Protein AF-A0A094IVS8-F1 (afdb_monomer_lite)

Foldseek 3Di:
DDDDPDPPPPPPPPDPDDDPDDDQPQKDWDWDADPVPRDIDIDIDHDDPCPVVCVPDDDDDDDDDPCVPVVVVVSVLVVVVVVCVVPVPPVDDDDDDDDPPDDPVRVVVVCVVVVCCVVPVDDD

Secondary structure (DSSP, 8-state):
-----------------PPPP-PPTTEEEEEEE-TTT--EEEEEEE--TTTTT-TT--------S-TTTHHHHHHHHHHHHHHHHHHSGGG--------TT--HHHHHHHHHHHHHHHHH----

pLDDT: mean 86.1, std 14.26, range [39.12, 97.81]

Radius of gyration: 24.64 Å; chains: 1; bounding box: 49×70×61 Å

Organism: NCBI:txid1517416

Sequence (124 aa):
MTRFVLLTLCCFLGSAVAEEPVEIPRSTQVELTDPATKRVYPIYIKVPRSFASNPDKAYPVIYLTDGLYSFQIASGATQLYDKLMSEGGDNLTVKFMIIDEAKHATAFPTTLIQGLDWLYGLPR

Structure (mmCIF, N/CA/C/O backbone):
data_AF-A0A094IVS8-F1
#
_entry.id   AF-A0A094IVS8-F1
#
loop_
_atom_site.group_PDB
_atom_site.id
_atom_site.type_symbol
_atom_site.label_atom_id
_atom_site.label_alt_id
_atom_site.label_comp_id
_atom_site.label_asym_id
_atom_site.label_entity_id
_atom_site.label_seq_id
_atom_site.pdbx_PDB_ins_code
_atom_site.Cartn_x
_atom_site.Cartn_y
_atom_site.Cartn_z
_atom_site.occupancy
_atom_site.B_iso_or_equiv
_atom_site.auth_seq_id
_atom_site.auth_comp_id
_atom_site.auth_asym_id
_atom_site.auth_atom_id
_atom_site.pdbx_PDB_model_num
ATOM 1 N N . MET A 1 1 ? 31.784 57.852 39.036 1.00 44.03 1 MET A N 1
ATOM 2 C CA . MET A 1 1 ? 31.685 57.336 37.652 1.00 44.03 1 MET A CA 1
ATOM 3 C C . MET A 1 1 ? 31.609 55.818 37.717 1.00 44.03 1 MET A C 1
ATOM 5 O O . MET A 1 1 ? 32.637 55.163 37.733 1.00 44.03 1 MET A O 1
ATOM 9 N N . THR A 1 2 ? 30.410 55.256 37.812 1.00 39.12 2 THR A N 1
ATOM 10 C CA . THR A 1 2 ? 30.189 53.802 37.833 1.00 39.12 2 THR A CA 1
ATOM 11 C C . THR A 1 2 ? 29.027 53.528 36.889 1.00 39.12 2 THR A C 1
ATOM 13 O O . THR A 1 2 ? 27.876 53.827 37.191 1.00 39.12 2 THR A O 1
ATOM 16 N N . ARG A 1 3 ? 29.353 53.086 35.670 1.00 44.59 3 ARG A N 1
ATOM 17 C CA . ARG A 1 3 ? 28.379 52.752 34.627 1.00 44.59 3 ARG A CA 1
ATOM 18 C C . ARG A 1 3 ? 27.803 51.367 34.925 1.00 44.59 3 ARG A C 1
ATOM 20 O O . ARG A 1 3 ? 28.517 50.378 34.816 1.00 44.59 3 ARG A O 1
ATOM 27 N N . PHE A 1 4 ? 26.523 51.309 35.279 1.00 46.94 4 PHE A N 1
ATOM 28 C CA . PHE A 1 4 ? 25.734 50.079 35.256 1.00 46.94 4 PHE A CA 1
ATOM 29 C C . PHE A 1 4 ? 25.421 49.756 33.788 1.00 46.94 4 PHE A C 1
ATOM 31 O O . PHE A 1 4 ? 24.662 50.474 33.140 1.00 46.94 4 PHE A O 1
ATOM 38 N N . VAL A 1 5 ? 26.052 48.720 33.236 1.00 53.22 5 VAL A N 1
ATOM 39 C CA . VAL A 1 5 ? 25.680 48.171 31.927 1.00 53.22 5 VAL A CA 1
ATOM 40 C C . VAL A 1 5 ? 24.500 47.235 32.168 1.00 53.22 5 VAL A C 1
ATOM 42 O O . VAL A 1 5 ? 24.668 46.123 32.661 1.00 53.22 5 VAL A O 1
ATOM 45 N N . LEU A 1 6 ? 23.293 47.723 31.887 1.00 49.62 6 LEU A N 1
ATOM 46 C CA . LEU A 1 6 ? 22.077 46.918 31.882 1.00 49.62 6 LEU A CA 1
ATOM 47 C C . LEU A 1 6 ? 22.137 45.999 30.654 1.00 49.62 6 LEU A C 1
ATOM 49 O O . LEU A 1 6 ? 22.010 46.451 29.518 1.00 49.62 6 LEU A O 1
ATOM 53 N N . LEU A 1 7 ? 22.407 44.716 30.888 1.00 51.84 7 LEU A N 1
ATOM 54 C CA . LEU A 1 7 ? 22.406 43.672 29.871 1.00 51.84 7 LEU A CA 1
ATOM 55 C C . LEU A 1 7 ? 20.950 43.401 29.455 1.00 51.84 7 LEU A C 1
ATOM 57 O O . LEU A 1 7 ? 20.252 42.608 30.084 1.00 51.84 7 LEU A O 1
ATOM 61 N N . THR A 1 8 ? 20.467 44.091 28.422 1.00 61.94 8 THR A N 1
ATOM 62 C CA . THR A 1 8 ? 19.156 43.824 27.817 1.00 61.94 8 THR A CA 1
ATOM 63 C C . THR A 1 8 ? 19.216 42.483 27.084 1.00 61.94 8 THR A C 1
ATOM 65 O O . THR A 1 8 ? 19.616 42.410 25.923 1.00 61.94 8 THR A O 1
ATOM 68 N N . LEU A 1 9 ? 18.851 41.403 27.778 1.00 57.72 9 LEU A N 1
ATOM 69 C CA . LEU A 1 9 ? 18.604 40.092 27.183 1.00 57.72 9 LEU A CA 1
ATOM 70 C C . LEU A 1 9 ? 17.354 40.204 26.301 1.00 57.72 9 LEU A C 1
ATOM 72 O O . LEU A 1 9 ? 16.223 40.080 26.767 1.00 57.72 9 LEU A O 1
ATOM 76 N N . CYS A 1 10 ? 17.565 40.519 25.025 1.00 56.00 10 CYS A N 1
ATOM 77 C CA . CYS A 1 10 ? 16.524 40.532 24.011 1.00 56.00 10 CYS A CA 1
ATOM 78 C C . CYS A 1 10 ? 16.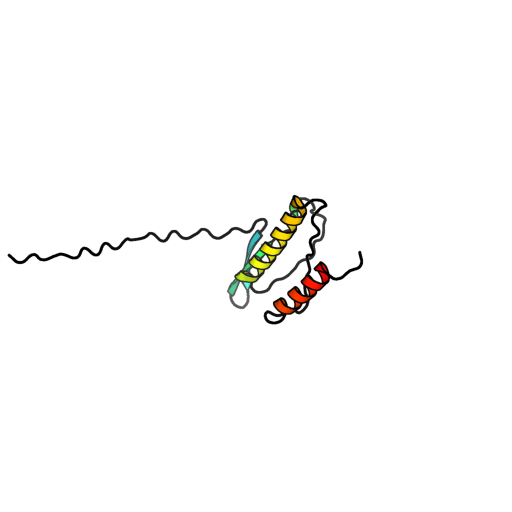107 39.076 23.753 1.00 56.00 10 CYS A C 1
ATOM 80 O O . CYS A 1 10 ? 16.723 38.375 22.950 1.00 56.00 10 CYS A O 1
ATOM 82 N N . CYS A 1 11 ? 15.102 38.592 24.485 1.00 53.09 11 CYS A N 1
ATOM 83 C CA . CYS A 1 11 ? 14.386 37.378 24.119 1.00 53.09 11 CYS A CA 1
ATOM 84 C C . CYS A 1 11 ? 13.740 37.629 22.755 1.00 53.09 11 CYS A C 1
ATOM 86 O O . CYS A 1 11 ? 12.671 38.232 22.670 1.00 53.09 11 CYS A O 1
ATOM 88 N N . PHE A 1 12 ? 14.398 37.186 21.683 1.00 58.62 12 PHE A N 1
ATOM 89 C CA . PHE A 1 12 ? 13.724 36.947 20.416 1.00 58.62 12 PHE A CA 1
ATOM 90 C C . PHE A 1 12 ? 12.626 35.916 20.694 1.00 58.62 12 PHE A C 1
ATOM 92 O O . PHE A 1 12 ? 12.878 34.714 20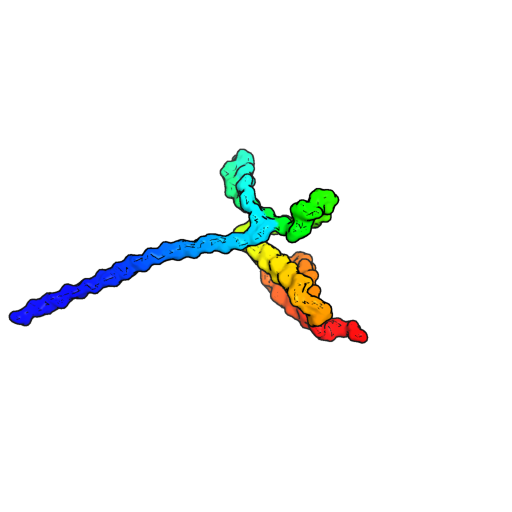.754 1.00 58.62 12 PHE A O 1
ATOM 99 N N . LEU A 1 13 ? 11.405 36.407 20.907 1.00 59.34 13 LEU A N 1
ATOM 100 C CA . LEU A 1 13 ? 10.171 35.638 20.810 1.00 59.34 13 LEU A CA 1
ATOM 101 C C . LEU A 1 13 ? 10.013 35.240 19.339 1.00 59.34 13 LEU A C 1
ATOM 103 O O . LEU A 1 13 ? 9.251 35.842 18.585 1.00 59.34 13 LEU A O 1
ATOM 107 N N . GLY A 1 14 ? 10.805 34.260 18.908 1.00 62.09 14 GLY A N 1
ATOM 108 C CA . GLY A 1 14 ? 10.566 33.560 17.660 1.00 62.09 14 GLY A CA 1
ATOM 109 C C . GLY A 1 14 ? 9.201 32.900 17.777 1.00 62.09 14 GLY A C 1
ATOM 110 O O . GLY A 1 14 ? 9.018 31.997 18.590 1.00 62.09 14 GLY A O 1
ATOM 111 N N . SER A 1 15 ? 8.227 33.386 17.013 1.00 68.25 15 SER A N 1
ATOM 112 C CA . SER A 1 15 ? 6.974 32.660 16.841 1.00 68.25 15 SER A CA 1
ATOM 113 C C . SER A 1 15 ? 7.325 31.342 16.161 1.00 68.25 15 SER A C 1
ATOM 115 O O . SER A 1 15 ? 7.819 31.344 15.035 1.00 68.25 15 SER A O 1
ATOM 117 N N . ALA A 1 16 ? 7.133 30.225 16.860 1.00 68.25 16 ALA A N 1
ATOM 118 C CA . ALA A 1 16 ? 7.180 28.920 16.229 1.00 68.25 16 ALA A CA 1
ATOM 119 C C . ALA A 1 16 ? 5.986 28.852 15.270 1.00 68.25 16 ALA A C 1
ATOM 121 O O . ALA A 1 16 ? 4.840 28.748 15.704 1.00 68.25 16 ALA A O 1
ATOM 122 N N . VAL A 1 17 ? 6.247 28.991 13.972 1.00 69.94 17 VAL A N 1
ATOM 123 C CA . VAL A 1 17 ? 5.251 28.685 12.947 1.00 69.94 17 VAL A CA 1
ATOM 124 C C . VAL A 1 17 ? 5.140 27.168 12.924 1.00 69.94 17 VAL A C 1
ATOM 126 O O . VAL A 1 17 ? 6.124 26.485 12.647 1.00 69.94 17 VAL A O 1
ATOM 129 N N . ALA A 1 18 ? 3.975 26.640 13.292 1.00 71.75 18 ALA A N 1
ATOM 130 C CA . ALA A 1 18 ? 3.695 25.226 13.101 1.00 71.75 18 ALA A CA 1
ATOM 131 C C . ALA A 1 18 ? 3.670 24.964 11.590 1.00 71.75 18 ALA A C 1
ATOM 133 O O . ALA A 1 18 ? 2.936 25.632 10.863 1.00 71.75 18 ALA A O 1
ATOM 134 N N . GLU A 1 19 ? 4.509 24.047 11.117 1.00 73.94 19 GLU A N 1
ATOM 135 C CA . GLU A 1 19 ? 4.465 23.593 9.730 1.00 73.94 19 GLU A CA 1
ATOM 136 C C . GLU A 1 19 ? 3.130 22.874 9.502 1.00 73.94 19 GLU A C 1
ATOM 138 O O . GLU A 1 19 ? 2.714 22.063 10.337 1.00 73.94 19 GLU A O 1
ATOM 143 N N . GLU A 1 20 ? 2.420 23.216 8.424 1.00 77.62 20 GLU A N 1
ATOM 144 C CA . GLU A 1 20 ? 1.154 22.548 8.132 1.00 77.62 20 GLU A CA 1
ATOM 145 C C . GLU A 1 20 ? 1.402 21.058 7.854 1.00 77.62 20 GLU A C 1
ATOM 147 O O . GLU A 1 20 ? 2.384 20.716 7.184 1.00 77.62 20 GLU A O 1
ATOM 152 N N . PRO A 1 21 ? 0.544 20.152 8.361 1.00 77.69 21 PRO A N 1
ATOM 153 C CA . PRO A 1 21 ? 0.682 18.729 8.093 1.00 77.69 21 PRO A CA 1
ATOM 154 C C . PRO A 1 21 ? 0.740 18.452 6.589 1.00 77.69 21 PRO A C 1
ATOM 156 O O . PRO A 1 21 ? -0.055 18.976 5.812 1.00 77.69 21 PRO A O 1
ATOM 159 N N . VAL A 1 22 ? 1.673 17.595 6.174 1.00 82.00 22 VAL A N 1
ATOM 160 C CA . VAL A 1 22 ? 1.768 17.172 4.775 1.00 82.00 22 VAL A CA 1
ATOM 161 C C . VAL A 1 22 ? 0.516 16.376 4.401 1.00 82.00 22 VAL A C 1
ATOM 163 O O . VAL A 1 22 ? 0.309 15.258 4.873 1.00 82.00 22 VAL A O 1
ATOM 166 N N . GLU A 1 23 ? -0.298 16.945 3.515 1.00 88.38 23 GLU A N 1
ATOM 167 C CA . GLU A 1 23 ? -1.481 16.294 2.953 1.00 88.38 23 GLU A CA 1
ATOM 168 C C . GLU A 1 23 ? -1.088 15.202 1.947 1.00 88.38 23 GLU A C 1
ATOM 170 O O . GLU A 1 23 ? -0.341 15.441 0.992 1.00 88.38 23 GLU A O 1
ATOM 175 N N . ILE A 1 24 ? -1.630 13.990 2.117 1.00 91.25 24 ILE A N 1
ATOM 176 C CA . ILE A 1 24 ? -1.470 12.912 1.134 1.00 91.25 24 ILE A CA 1
ATOM 177 C C . ILE A 1 24 ? -2.607 12.985 0.102 1.00 91.25 24 ILE A C 1
ATOM 179 O O . ILE A 1 24 ? -3.777 12.790 0.451 1.00 91.25 24 ILE A O 1
ATOM 183 N N . PRO A 1 25 ? -2.301 13.117 -1.202 1.00 91.94 25 PRO A N 1
ATOM 184 C CA . PRO A 1 25 ? -3.317 13.086 -2.244 1.00 91.94 25 PRO A CA 1
ATOM 185 C C . PRO A 1 25 ? -4.102 11.772 -2.274 1.00 91.94 25 PRO A C 1
ATOM 187 O O . PRO A 1 25 ? -3.536 10.683 -2.123 1.00 91.94 25 PRO A O 1
ATOM 190 N N . ARG A 1 26 ? -5.401 11.871 -2.590 1.00 94.12 26 ARG A N 1
ATOM 191 C CA . ARG A 1 26 ? -6.331 10.726 -2.677 1.00 94.12 26 ARG A CA 1
ATOM 192 C C . ARG A 1 26 ? -6.424 9.934 -1.371 1.00 94.12 26 ARG A C 1
ATOM 194 O O . ARG A 1 26 ? -6.680 8.728 -1.414 1.00 94.12 26 ARG A O 1
ATOM 201 N N . SER A 1 27 ? -6.189 10.598 -0.241 1.00 95.25 27 SER A N 1
ATOM 202 C CA . SER A 1 27 ? -6.378 10.013 1.076 1.00 95.25 27 SER A CA 1
ATOM 203 C C . SER A 1 27 ? -7.508 10.674 1.848 1.00 95.25 27 SER A C 1
ATOM 205 O O . SER A 1 27 ? -7.846 11.831 1.613 1.00 95.25 27 SER A O 1
ATOM 207 N N . THR A 1 28 ? -8.107 9.905 2.745 1.00 95.00 28 THR A N 1
ATOM 208 C CA . THR A 1 28 ? -9.075 10.371 3.729 1.00 95.00 28 THR A CA 1
ATOM 209 C C . THR A 1 28 ? -8.747 9.760 5.082 1.00 95.00 28 THR A C 1
ATOM 211 O O . THR A 1 28 ? -8.166 8.675 5.172 1.00 95.00 28 THR A O 1
ATOM 214 N N . GLN A 1 29 ? -9.132 10.462 6.141 1.00 93.88 29 GLN A N 1
ATOM 215 C CA . GLN A 1 29 ? -9.053 9.976 7.509 1.00 93.88 29 GLN A CA 1
ATOM 216 C C . GLN A 1 29 ? -10.470 9.809 8.047 1.00 93.88 29 GLN A C 1
ATOM 218 O O . GLN A 1 29 ? -11.303 10.706 7.918 1.00 93.88 29 GLN A O 1
ATOM 223 N N . VAL A 1 30 ? -10.742 8.654 8.644 1.00 95.25 30 VAL A N 1
ATOM 224 C CA . VAL A 1 30 ? -11.995 8.377 9.349 1.00 95.25 30 VAL A CA 1
ATOM 225 C C . VAL A 1 30 ? -11.684 7.915 10.763 1.00 95.25 30 VAL A C 1
ATOM 227 O O . VAL A 1 30 ? -10.669 7.267 11.005 1.00 95.25 30 VAL A O 1
ATOM 230 N N . GLU A 1 31 ? -12.547 8.249 11.712 1.00 95.88 31 GLU A N 1
ATOM 231 C CA . GLU A 1 31 ? -12.402 7.805 13.094 1.00 95.88 31 GLU A CA 1
ATOM 232 C C . GLU A 1 31 ? -13.194 6.519 13.324 1.00 95.88 31 GLU A C 1
ATOM 234 O O . GLU A 1 31 ? -14.372 6.420 12.976 1.00 95.88 31 GLU A O 1
ATOM 239 N N . LEU A 1 32 ? -12.542 5.527 13.926 1.00 94.44 32 LEU A N 1
ATOM 240 C CA . LEU A 1 32 ? -13.163 4.283 14.356 1.00 94.44 32 LEU A CA 1
ATOM 241 C C . LEU A 1 32 ? -13.152 4.211 15.880 1.00 94.44 32 LEU A C 1
ATOM 243 O O . LEU A 1 32 ? -12.091 4.135 16.498 1.00 94.44 32 LEU A O 1
ATOM 247 N N . THR A 1 33 ? -14.334 4.180 16.485 1.00 97.44 33 THR A N 1
ATOM 248 C CA . THR A 1 33 ? -14.477 4.044 17.937 1.00 97.44 33 THR A CA 1
ATOM 249 C C . THR A 1 33 ? -14.714 2.589 18.313 1.00 97.44 33 THR A C 1
ATOM 251 O O . THR A 1 33 ? -15.701 1.988 17.888 1.00 97.44 33 THR A O 1
ATOM 254 N N . ASP A 1 34 ? -13.850 2.028 19.157 1.00 96.19 34 ASP A N 1
ATOM 255 C CA . ASP A 1 34 ? -14.066 0.705 19.742 1.00 96.19 34 ASP A CA 1
ATOM 256 C C . ASP A 1 34 ? -15.239 0.766 20.744 1.00 96.19 34 ASP A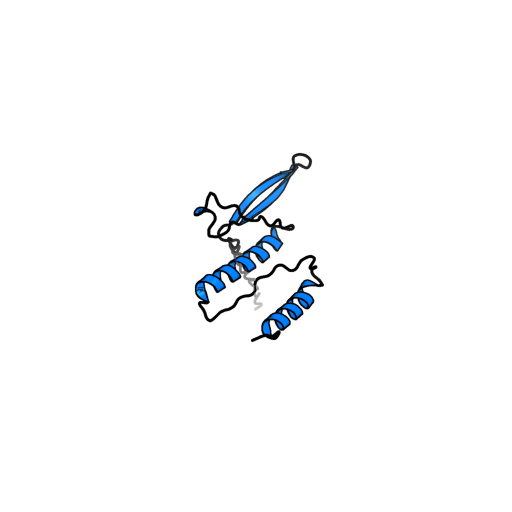 C 1
ATOM 258 O O . ASP A 1 34 ? -15.161 1.488 21.748 1.00 96.19 34 ASP A O 1
ATOM 262 N N . PRO A 1 35 ? -16.336 0.016 20.523 1.00 96.38 35 PRO A N 1
ATOM 263 C CA . PRO A 1 35 ? -17.498 0.061 21.400 1.00 96.38 35 PRO A CA 1
ATOM 264 C C . PRO A 1 35 ? -17.198 -0.425 22.823 1.00 96.38 35 PRO A C 1
ATOM 266 O O . PRO A 1 35 ? -17.843 0.071 23.755 1.00 96.38 35 PRO A O 1
ATOM 269 N N . ALA A 1 36 ? -16.242 -1.346 22.996 1.00 97.81 36 ALA A N 1
ATOM 270 C CA . ALA A 1 36 ? -15.892 -1.940 24.282 1.00 97.81 36 ALA A CA 1
ATOM 271 C C . ALA A 1 36 ? -14.983 -1.022 25.107 1.00 97.81 36 ALA A C 1
ATOM 273 O O . ALA A 1 36 ? -15.238 -0.811 26.292 1.00 97.81 36 ALA A O 1
ATOM 274 N N . THR A 1 37 ? -13.947 -0.446 24.488 1.00 97.62 37 THR A N 1
ATOM 275 C CA . THR A 1 37 ? -12.941 0.358 25.209 1.00 97.62 37 THR A CA 1
ATOM 276 C C . THR A 1 37 ? -13.126 1.869 25.087 1.00 97.62 37 THR A C 1
ATOM 278 O O . THR A 1 37 ? -12.453 2.616 25.795 1.00 97.62 37 THR A O 1
ATOM 281 N N . LYS A 1 38 ? -14.015 2.337 24.199 1.00 97.62 38 LYS A N 1
ATOM 282 C CA . LYS A 1 38 ? -14.213 3.756 23.836 1.00 97.62 38 LYS A CA 1
ATOM 283 C C . LYS A 1 38 ? -12.976 4.442 23.254 1.00 97.62 38 LYS A C 1
ATOM 285 O O . LYS A 1 38 ? -12.950 5.664 23.138 1.00 97.62 38 LYS A O 1
ATOM 290 N N . ARG A 1 39 ? -11.955 3.674 22.871 1.00 96.75 39 ARG A N 1
ATOM 291 C CA . ARG A 1 39 ? -10.778 4.203 22.183 1.00 96.75 39 ARG A CA 1
ATOM 292 C C . ARG A 1 39 ? -11.153 4.614 20.766 1.00 96.75 39 ARG A C 1
ATOM 294 O O . ARG A 1 39 ? -11.848 3.872 20.077 1.00 96.75 39 ARG A O 1
ATOM 301 N N . VAL A 1 40 ? -10.670 5.781 20.355 1.00 96.12 40 VAL A N 1
ATOM 302 C CA . VAL A 1 40 ? -10.836 6.312 19.002 1.00 96.12 40 VAL A CA 1
ATOM 303 C C . VAL A 1 40 ? -9.544 6.071 18.237 1.00 96.12 40 VAL A C 1
ATOM 305 O O . VAL A 1 40 ? -8.466 6.470 18.677 1.00 96.12 40 VAL A O 1
ATOM 308 N N . TYR A 1 41 ? -9.658 5.392 17.105 1.00 93.06 41 TYR A N 1
ATOM 309 C CA . TYR A 1 41 ? -8.550 5.052 16.231 1.00 93.06 41 TYR A CA 1
ATOM 310 C C . TYR A 1 41 ? -8.703 5.803 14.908 1.00 93.06 41 TYR A C 1
ATOM 312 O O . TYR A 1 41 ? -9.713 5.613 14.228 1.00 93.06 41 TYR A O 1
ATOM 320 N N . PRO A 1 42 ? -7.725 6.630 14.505 1.00 93.38 42 PRO A N 1
ATOM 321 C CA . PRO A 1 42 ? -7.718 7.192 13.166 1.00 93.38 42 PRO A CA 1
ATOM 322 C C . PRO A 1 42 ? -7.379 6.093 12.152 1.00 93.38 42 PRO A C 1
ATOM 324 O O . PRO A 1 42 ? -6.362 5.406 12.268 1.00 93.38 42 PRO A O 1
ATOM 327 N N . ILE A 1 43 ? -8.237 5.935 11.151 1.00 94.38 43 ILE A N 1
ATOM 328 C CA . ILE A 1 43 ? -8.055 5.029 10.021 1.00 94.38 43 ILE A CA 1
ATOM 329 C C . ILE A 1 43 ? -7.795 5.873 8.779 1.00 94.38 43 ILE A C 1
ATOM 331 O O . ILE A 1 43 ? -8.616 6.704 8.393 1.00 94.38 43 ILE A O 1
ATOM 335 N N . TYR A 1 44 ? -6.651 5.633 8.145 1.00 95.00 44 TYR A N 1
ATOM 336 C CA . TYR A 1 44 ? -6.252 6.302 6.913 1.00 95.00 44 TYR A CA 1
ATOM 337 C C . TYR A 1 44 ? -6.601 5.425 5.717 1.00 95.00 44 TYR A C 1
ATOM 339 O O . TYR A 1 44 ? -6.252 4.244 5.670 1.00 95.00 44 TYR A O 1
ATOM 347 N N . ILE A 1 45 ? -7.284 6.006 4.741 1.00 95.69 45 ILE A N 1
ATOM 348 C CA . ILE A 1 45 ? -7.744 5.320 3.537 1.00 95.69 45 ILE A CA 1
ATOM 349 C C . ILE A 1 45 ? -7.133 6.044 2.348 1.00 95.69 45 ILE A C 1
ATOM 351 O O . ILE A 1 45 ? -7.252 7.257 2.244 1.00 95.69 45 ILE A O 1
ATOM 355 N N . LYS A 1 46 ? -6.490 5.314 1.435 1.00 95.44 46 LYS A N 1
ATOM 356 C CA . LYS A 1 46 ? -5.992 5.860 0.168 1.00 95.44 46 LYS A CA 1
ATOM 357 C C . LYS A 1 46 ? -6.571 5.083 -0.998 1.00 95.44 46 LYS A C 1
ATOM 359 O O . LYS A 1 46 ? -6.532 3.856 -0.997 1.00 95.44 46 LYS A O 1
ATOM 364 N N . VAL A 1 47 ? -7.040 5.799 -2.014 1.00 95.50 47 VAL A N 1
ATOM 365 C CA . VAL A 1 47 ? -7.625 5.192 -3.217 1.00 95.50 47 VAL A CA 1
ATOM 366 C C . VAL A 1 47 ? -6.713 5.343 -4.442 1.00 95.50 47 VAL A C 1
ATOM 368 O O . VAL A 1 47 ? -5.985 6.339 -4.564 1.00 95.50 47 VAL A O 1
ATOM 371 N N . PRO A 1 48 ? -6.713 4.375 -5.381 1.00 92.81 48 PRO A N 1
ATOM 372 C CA . PRO A 1 48 ? -5.950 4.474 -6.624 1.00 92.81 48 PRO A CA 1
ATOM 373 C C . PRO A 1 48 ? -6.475 5.603 -7.525 1.00 92.81 48 PRO A C 1
ATOM 375 O O . PRO A 1 48 ? -7.618 6.035 -7.407 1.00 92.81 48 PRO A O 1
ATOM 378 N N . ARG A 1 49 ? -5.644 6.085 -8.460 1.00 89.38 49 ARG A N 1
ATOM 379 C CA . ARG A 1 49 ? -5.981 7.225 -9.337 1.00 89.38 49 ARG A CA 1
ATOM 380 C C . ARG A 1 49 ? -7.242 6.958 -10.166 1.00 89.38 49 ARG A C 1
ATOM 382 O O . ARG A 1 49 ? -8.030 7.864 -10.401 1.00 89.38 49 ARG A O 1
ATOM 389 N N . SER A 1 50 ? -7.438 5.707 -10.570 1.00 90.69 50 SER A N 1
ATOM 390 C CA . SER A 1 50 ? -8.563 5.248 -11.382 1.00 90.69 50 SER A CA 1
ATOM 391 C C . SER A 1 50 ? -9.843 4.965 -10.588 1.00 90.69 50 SER A C 1
ATOM 393 O O . SER A 1 50 ? -10.827 4.543 -11.189 1.00 90.69 50 SER A O 1
ATOM 395 N N . PHE A 1 51 ? -9.851 5.143 -9.259 1.00 93.56 51 PHE A N 1
ATOM 396 C CA . PHE A 1 51 ? -10.964 4.705 -8.410 1.00 93.56 51 PHE A CA 1
ATOM 397 C C . PHE A 1 51 ? -12.286 5.389 -8.784 1.00 93.56 51 PHE A C 1
ATOM 399 O O . PHE A 1 51 ? -13.260 4.713 -9.089 1.00 93.56 51 PHE A O 1
ATOM 406 N N . ALA A 1 52 ? -12.297 6.724 -8.858 1.00 91.75 52 ALA A N 1
ATOM 407 C CA . ALA A 1 52 ? -13.508 7.492 -9.154 1.00 91.75 52 ALA A CA 1
ATOM 408 C C . ALA A 1 52 ? -14.039 7.284 -10.585 1.00 91.75 52 ALA A C 1
ATOM 410 O O . ALA A 1 52 ? -15.235 7.408 -10.822 1.00 91.75 52 ALA A O 1
ATOM 411 N N . SER A 1 53 ? -13.164 6.966 -11.542 1.00 94.94 53 SER A N 1
ATOM 412 C CA . SER A 1 53 ? -13.538 6.770 -12.947 1.00 94.94 53 SER A CA 1
ATOM 413 C C . SER A 1 53 ? -13.948 5.337 -13.290 1.00 94.94 53 SER A C 1
ATOM 415 O O . SER A 1 53 ? -14.367 5.089 -14.415 1.00 94.94 53 SER A O 1
ATOM 417 N N . ASN A 1 54 ? -13.820 4.388 -12.356 1.00 95.38 54 ASN A N 1
ATOM 418 C CA . ASN A 1 54 ? -14.118 2.973 -12.588 1.00 95.38 54 ASN A CA 1
ATOM 419 C C . ASN A 1 54 ? -14.938 2.404 -11.415 1.00 95.38 54 ASN A C 1
ATOM 421 O O . ASN A 1 54 ? -14.389 1.634 -10.622 1.00 95.38 54 ASN A O 1
ATOM 425 N N . PRO A 1 55 ? -16.227 2.778 -11.289 1.00 91.62 55 PRO A N 1
ATOM 426 C CA . PRO A 1 55 ? -17.060 2.395 -10.146 1.00 91.62 55 PRO A CA 1
ATOM 427 C C . PRO A 1 55 ? -17.293 0.881 -10.044 1.00 91.62 55 PRO A C 1
ATOM 429 O O . PRO A 1 55 ? -17.399 0.356 -8.942 1.00 91.62 55 PRO A O 1
ATOM 432 N N . ASP A 1 56 ? -17.298 0.169 -11.173 1.00 95.56 56 ASP A N 1
ATOM 433 C CA . ASP A 1 56 ? -17.547 -1.280 -11.216 1.00 95.56 56 ASP A CA 1
ATOM 434 C C . ASP A 1 56 ? -16.272 -2.123 -11.045 1.00 95.56 56 ASP A C 1
ATOM 436 O O . ASP A 1 56 ? -16.315 -3.356 -11.044 1.00 95.56 56 ASP A O 1
ATOM 440 N N . LYS A 1 57 ? -15.102 -1.482 -10.922 1.00 95.56 57 LYS A N 1
ATOM 441 C CA . LYS A 1 57 ? -13.826 -2.188 -10.805 1.00 95.56 57 LYS A CA 1
ATOM 442 C C . LYS A 1 57 ? -13.540 -2.543 -9.350 1.00 95.56 57 LYS A C 1
ATOM 444 O O . LYS A 1 57 ? -13.339 -1.669 -8.512 1.00 95.56 57 LYS A O 1
ATOM 449 N N . ALA A 1 58 ? -13.413 -3.838 -9.076 1.00 94.94 58 ALA A N 1
ATOM 450 C CA . ALA A 1 58 ? -12.863 -4.316 -7.815 1.00 94.94 58 ALA A CA 1
ATOM 451 C C . ALA A 1 58 ? -11.349 -4.052 -7.757 1.00 94.94 58 ALA A C 1
ATOM 453 O O . ALA A 1 58 ? -10.612 -4.350 -8.702 1.00 94.94 58 ALA A O 1
ATOM 454 N N . TYR A 1 59 ? -10.882 -3.511 -6.633 1.00 92.69 59 TYR A N 1
ATOM 455 C CA . TYR A 1 59 ? -9.466 -3.284 -6.356 1.00 92.69 59 TYR A CA 1
ATOM 456 C C . TYR A 1 59 ? -9.028 -4.144 -5.166 1.00 92.69 59 TYR A C 1
ATOM 458 O O . TYR A 1 59 ? -9.798 -4.278 -4.212 1.00 92.69 59 TYR A O 1
ATOM 466 N N . PRO A 1 60 ? -7.807 -4.707 -5.178 1.00 91.88 60 PRO A N 1
ATOM 467 C CA . PRO A 1 60 ? -7.261 -5.349 -3.991 1.00 91.88 60 PRO A CA 1
ATOM 468 C C . PRO A 1 60 ? -7.093 -4.319 -2.868 1.00 91.88 60 PRO A C 1
ATOM 470 O O . PRO A 1 60 ? -6.686 -3.180 -3.112 1.00 91.88 60 PRO A O 1
ATOM 473 N N . VAL A 1 61 ? -7.395 -4.730 -1.636 1.00 93.38 61 VAL A N 1
ATOM 474 C CA . VAL A 1 61 ? -7.240 -3.899 -0.436 1.00 93.38 61 VAL A CA 1
ATOM 475 C C . VAL A 1 61 ? -6.023 -4.379 0.343 1.00 93.38 61 VAL A C 1
ATOM 477 O O . VAL A 1 61 ? -5.900 -5.565 0.641 1.00 93.38 61 VAL A O 1
ATOM 480 N N . ILE A 1 62 ? -5.130 -3.449 0.675 1.00 91.75 62 ILE A N 1
ATOM 481 C CA . ILE A 1 62 ? -3.957 -3.7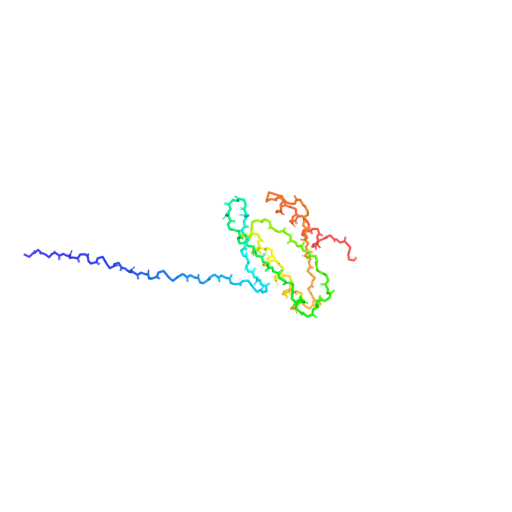04 1.511 1.00 91.75 62 ILE A CA 1
ATOM 482 C C . ILE A 1 62 ? -4.222 -3.081 2.878 1.00 91.75 62 ILE A C 1
ATOM 484 O O . ILE A 1 62 ? -4.450 -1.875 2.978 1.00 91.75 62 ILE A O 1
ATOM 488 N N . TYR A 1 63 ? -4.175 -3.902 3.923 1.00 93.19 63 TYR A N 1
ATOM 489 C CA . TYR A 1 63 ? -4.294 -3.447 5.304 1.00 93.19 63 TYR A CA 1
ATOM 490 C C . TYR A 1 63 ? -2.907 -3.228 5.895 1.00 93.19 63 TYR A C 1
ATOM 492 O O . TYR A 1 63 ? -2.044 -4.100 5.810 1.00 93.19 63 TYR A O 1
ATOM 500 N N . LEU A 1 64 ? -2.706 -2.062 6.502 1.00 93.00 64 LEU A N 1
ATOM 501 C CA . LEU A 1 64 ? -1.461 -1.692 7.160 1.00 93.00 64 LEU A CA 1
ATOM 502 C C . LEU A 1 64 ? -1.738 -1.463 8.643 1.00 93.00 64 LEU A C 1
ATOM 504 O O . LEU A 1 64 ? -2.653 -0.726 9.010 1.00 93.00 64 LEU A O 1
ATOM 508 N N . THR A 1 65 ? -0.935 -2.090 9.493 1.00 90.94 65 THR A N 1
ATOM 509 C CA . THR A 1 65 ? -0.842 -1.724 10.908 1.00 90.94 65 THR A CA 1
ATOM 510 C C . THR A 1 65 ? 0.046 -0.490 11.051 1.00 90.94 65 THR A C 1
ATOM 512 O O . THR A 1 65 ? 0.905 -0.276 10.205 1.00 90.94 65 THR A O 1
ATOM 515 N N . ASP A 1 66 ? -0.128 0.286 12.123 1.00 89.31 66 ASP A N 1
ATOM 516 C CA . ASP A 1 66 ? 0.593 1.553 12.341 1.00 89.31 66 ASP A CA 1
ATOM 517 C C . ASP A 1 66 ? 0.323 2.600 11.241 1.00 89.31 66 ASP A C 1
ATOM 519 O O . ASP A 1 66 ? 1.165 2.942 10.410 1.00 89.31 66 ASP A O 1
ATOM 523 N N . GLY A 1 67 ? -0.910 3.112 11.230 1.00 88.25 67 GLY A N 1
ATOM 524 C CA . GLY A 1 67 ? -1.364 4.072 10.225 1.00 88.25 67 GLY A CA 1
ATOM 525 C C . GLY A 1 67 ? -0.609 5.404 10.238 1.00 88.25 67 GLY A C 1
ATOM 526 O O . GLY A 1 67 ? -0.488 6.026 9.193 1.00 88.25 67 GLY A O 1
ATOM 527 N N . LEU A 1 68 ? -0.059 5.836 11.375 1.00 87.50 68 LEU A N 1
ATOM 528 C CA . LEU A 1 68 ? 0.693 7.095 11.438 1.00 87.50 68 LEU A CA 1
ATOM 529 C C . LEU A 1 68 ? 2.017 7.007 10.669 1.00 87.50 68 LEU A C 1
ATOM 531 O O . LEU A 1 68 ? 2.444 7.996 10.076 1.00 87.50 68 LEU A O 1
ATOM 535 N N . TYR A 1 69 ? 2.638 5.826 10.641 1.00 88.88 69 TYR A N 1
ATOM 536 C CA . TYR A 1 69 ? 3.930 5.621 9.995 1.00 88.88 69 TYR A CA 1
ATOM 537 C C . TYR A 1 69 ? 3.822 4.854 8.669 1.00 88.88 69 TYR A C 1
ATOM 539 O O . TYR A 1 69 ? 4.181 5.369 7.606 1.00 88.88 69 TYR A O 1
ATOM 547 N N . SER A 1 70 ? 3.292 3.629 8.690 1.00 91.69 70 SER A N 1
ATOM 548 C CA . SER A 1 70 ? 3.297 2.727 7.531 1.00 91.69 70 SER A CA 1
ATOM 549 C C . SER A 1 70 ? 2.458 3.242 6.363 1.00 91.69 70 SER A C 1
ATOM 551 O O . SER A 1 70 ? 2.824 3.022 5.206 1.00 91.69 70 SER A O 1
ATOM 553 N N . PHE A 1 71 ? 1.374 3.974 6.639 1.00 93.62 71 PHE A N 1
ATOM 554 C CA . PHE A 1 71 ? 0.552 4.595 5.597 1.00 93.62 71 PHE A CA 1
ATOM 555 C C . PHE A 1 71 ? 1.353 5.588 4.753 1.00 93.62 71 PHE A C 1
ATOM 557 O O . PHE A 1 71 ? 1.267 5.563 3.525 1.00 93.62 71 PHE A O 1
ATOM 564 N N . GLN A 1 72 ? 2.165 6.428 5.400 1.00 92.56 72 GLN A N 1
ATOM 565 C CA . GLN A 1 72 ? 2.973 7.451 4.737 1.00 92.56 72 GLN A CA 1
ATOM 566 C C . GLN A 1 72 ? 4.006 6.800 3.811 1.00 92.56 72 GLN A C 1
ATOM 568 O O . GLN A 1 72 ? 4.107 7.160 2.637 1.00 92.56 72 GLN A O 1
ATOM 573 N N . ILE A 1 73 ? 4.700 5.768 4.303 1.00 92.69 73 ILE A N 1
ATOM 574 C CA . ILE A 1 73 ? 5.708 5.024 3.535 1.00 92.69 73 ILE A CA 1
ATOM 575 C C . ILE A 1 73 ? 5.083 4.330 2.318 1.00 92.69 73 ILE A C 1
ATOM 577 O O . ILE A 1 73 ? 5.549 4.514 1.190 1.00 92.69 73 ILE A O 1
ATOM 581 N N . ALA A 1 74 ? 3.991 3.583 2.508 1.00 93.38 74 ALA A N 1
ATOM 582 C CA . ALA A 1 74 ? 3.301 2.905 1.408 1.00 93.38 74 ALA A CA 1
ATOM 583 C C . ALA A 1 74 ? 2.701 3.905 0.403 1.00 93.38 74 ALA A C 1
ATOM 585 O O . ALA A 1 74 ? 2.738 3.705 -0.818 1.00 93.38 74 ALA A O 1
ATOM 586 N N . SER A 1 75 ? 2.174 5.025 0.901 1.00 93.81 75 SER A N 1
ATOM 587 C CA . SER A 1 75 ? 1.642 6.093 0.066 1.00 93.81 75 SER A CA 1
ATOM 588 C C . SER A 1 75 ? 2.729 6.763 -0.775 1.00 93.81 75 SER A C 1
ATOM 590 O O . SER A 1 75 ? 2.502 7.019 -1.960 1.00 93.81 75 SER A O 1
ATOM 592 N N . GLY A 1 76 ? 3.900 7.033 -0.198 1.00 94.12 76 GLY A N 1
ATOM 593 C CA . GLY A 1 76 ? 5.052 7.581 -0.911 1.00 94.12 76 GLY A CA 1
ATOM 594 C C . GLY A 1 76 ? 5.554 6.628 -1.995 1.00 94.12 76 GLY A C 1
ATOM 595 O O . GLY A 1 76 ? 5.692 7.032 -3.148 1.00 94.12 76 GLY A O 1
ATOM 596 N N . ALA A 1 77 ? 5.723 5.344 -1.661 1.00 93.75 77 ALA A N 1
ATOM 597 C CA . ALA A 1 77 ? 6.179 4.321 -2.603 1.00 93.75 77 ALA A CA 1
ATOM 598 C C . ALA A 1 77 ? 5.236 4.175 -3.812 1.00 93.75 77 ALA A C 1
ATOM 600 O O . ALA A 1 77 ? 5.683 4.191 -4.959 1.00 93.75 77 ALA A O 1
ATOM 601 N N . THR A 1 78 ? 3.922 4.109 -3.569 1.00 93.50 78 THR A N 1
ATOM 602 C CA . THR A 1 78 ? 2.916 4.031 -4.646 1.00 93.50 78 THR A CA 1
ATOM 603 C C . THR A 1 78 ? 2.864 5.300 -5.499 1.00 93.50 78 THR A C 1
ATOM 605 O O . THR A 1 78 ? 2.709 5.208 -6.712 1.00 93.50 78 THR A O 1
ATOM 608 N N . GLN A 1 79 ? 3.035 6.488 -4.907 1.00 92.75 79 GLN A N 1
ATOM 609 C CA . GLN A 1 79 ? 3.088 7.743 -5.671 1.00 92.75 79 GLN A CA 1
ATOM 610 C C . GLN A 1 79 ? 4.330 7.843 -6.546 1.00 92.75 79 GLN A C 1
ATOM 612 O O . GLN A 1 79 ? 4.231 8.296 -7.685 1.00 92.75 79 GLN A O 1
ATOM 617 N N . LEU A 1 80 ? 5.483 7.422 -6.027 1.00 93.69 80 LEU A N 1
ATOM 618 C CA . LEU A 1 80 ? 6.717 7.409 -6.797 1.00 93.69 80 LEU A CA 1
ATOM 619 C C . LEU A 1 80 ? 6.591 6.465 -7.994 1.00 93.69 80 LEU A C 1
ATOM 621 O O . LEU A 1 80 ? 6.916 6.860 -9.110 1.00 93.69 80 LEU A O 1
ATOM 625 N N . TYR A 1 81 ? 6.055 5.261 -7.780 1.00 93.44 81 TYR A N 1
ATOM 626 C CA . TYR A 1 81 ? 5.777 4.321 -8.863 1.00 93.44 81 TYR A CA 1
ATOM 627 C C . TYR A 1 81 ? 4.834 4.918 -9.917 1.00 93.44 81 TYR A C 1
ATOM 629 O O . TYR A 1 81 ? 5.176 4.929 -11.099 1.00 93.44 81 TYR A O 1
ATOM 637 N N . ASP A 1 82 ? 3.696 5.479 -9.491 1.00 91.56 82 ASP A N 1
ATOM 638 C CA . ASP A 1 82 ? 2.732 6.130 -10.388 1.00 91.56 82 ASP A CA 1
ATOM 639 C C . ASP A 1 82 ? 3.401 7.236 -11.223 1.00 91.56 82 ASP A C 1
ATOM 641 O O . ASP A 1 82 ? 3.118 7.365 -12.414 1.00 91.56 82 ASP A O 1
ATOM 645 N N . LYS A 1 83 ? 4.279 8.041 -10.604 1.00 92.25 83 LYS A N 1
ATOM 646 C CA . LYS A 1 83 ? 4.980 9.147 -11.270 1.00 92.25 83 LYS A CA 1
ATOM 647 C C . LYS A 1 83 ? 5.985 8.644 -12.302 1.00 92.25 83 LYS A C 1
ATOM 649 O O . LYS A 1 83 ? 5.968 9.109 -13.440 1.00 92.25 83 LYS A O 1
ATOM 654 N N . LEU A 1 84 ? 6.818 7.675 -11.920 1.00 93.88 84 LEU A N 1
ATOM 655 C CA . LEU A 1 84 ? 7.792 7.060 -12.821 1.00 93.88 84 LEU A CA 1
ATOM 656 C C . LEU A 1 84 ? 7.096 6.421 -14.028 1.00 93.88 84 LEU A C 1
ATOM 658 O O . LEU A 1 84 ? 7.551 6.600 -15.152 1.00 93.88 84 LEU A O 1
ATOM 662 N N . MET A 1 85 ? 5.957 5.758 -13.816 1.00 90.50 85 MET A N 1
ATOM 663 C CA . MET A 1 85 ? 5.182 5.165 -14.908 1.00 90.50 85 MET A CA 1
ATOM 664 C C . MET A 1 85 ? 4.489 6.193 -15.802 1.00 90.50 85 MET A C 1
ATOM 666 O O . MET A 1 85 ? 4.308 5.932 -16.987 1.00 90.50 85 MET A O 1
ATOM 670 N N . SER A 1 86 ? 4.102 7.359 -15.274 1.00 90.12 86 SER A N 1
ATOM 671 C CA . SER A 1 86 ? 3.484 8.405 -16.097 1.00 90.12 86 SER A CA 1
ATOM 672 C C . SER A 1 86 ? 4.481 9.257 -16.882 1.00 90.12 86 SER A C 1
ATOM 674 O O . SER A 1 86 ? 4.110 9.801 -17.916 1.00 90.12 86 SER A O 1
ATOM 676 N N . GLU A 1 87 ? 5.713 9.409 -16.389 1.00 90.56 87 GLU A N 1
ATOM 677 C CA . GLU A 1 87 ? 6.708 10.334 -16.957 1.00 90.56 87 GLU A CA 1
ATOM 678 C C . GLU A 1 87 ? 7.889 9.624 -17.644 1.00 90.56 87 GLU A C 1
ATOM 680 O O . GLU A 1 87 ? 8.566 10.233 -18.467 1.00 90.56 87 GLU A O 1
ATOM 685 N N . GLY A 1 88 ? 8.156 8.351 -17.328 1.00 84.44 88 GLY A N 1
ATOM 686 C CA . GLY A 1 88 ? 9.375 7.645 -17.745 1.00 84.44 88 GLY A CA 1
ATOM 687 C C . GLY A 1 88 ? 9.448 7.223 -19.215 1.00 84.44 88 GLY A C 1
ATOM 688 O O . GLY A 1 88 ? 10.549 7.045 -19.737 1.00 84.44 88 GLY A O 1
ATOM 689 N N . GLY A 1 89 ? 8.302 7.085 -19.890 1.00 84.19 89 GLY A N 1
ATOM 690 C CA . GLY A 1 89 ? 8.229 6.624 -21.281 1.00 84.19 89 GLY A CA 1
ATOM 691 C C . GLY A 1 89 ? 8.879 5.251 -21.514 1.00 84.19 89 GLY A C 1
ATOM 692 O O . GLY A 1 89 ? 9.103 4.484 -20.580 1.00 84.19 89 GLY A O 1
ATOM 693 N N . ASP A 1 90 ? 9.220 4.951 -22.770 1.00 87.69 90 ASP A N 1
ATOM 694 C CA . ASP A 1 90 ? 9.718 3.623 -23.179 1.00 87.69 90 ASP A CA 1
ATOM 695 C C . ASP A 1 90 ? 11.158 3.319 -22.718 1.00 87.69 90 ASP A C 1
ATOM 697 O O . ASP A 1 90 ? 11.602 2.173 -22.753 1.00 87.69 90 ASP A O 1
ATOM 701 N N . ASN A 1 91 ? 11.897 4.332 -22.255 1.00 87.69 91 ASN A N 1
ATOM 702 C CA . ASN A 1 91 ? 13.289 4.190 -21.815 1.00 87.69 91 ASN A CA 1
ATOM 703 C C . ASN A 1 91 ? 13.427 3.847 -20.324 1.00 87.69 91 ASN A C 1
ATOM 705 O O . ASN A 1 91 ? 14.549 3.715 -19.829 1.00 87.69 91 ASN A O 1
ATOM 709 N N . LEU A 1 92 ? 12.314 3.717 -19.595 1.00 90.88 92 LEU A N 1
ATOM 710 C CA . LEU A 1 92 ? 12.314 3.416 -18.170 1.00 90.88 92 LEU A CA 1
ATOM 711 C C . LEU A 1 92 ? 11.604 2.090 -17.894 1.00 90.88 92 LEU A C 1
ATOM 713 O O . LEU A 1 92 ? 10.398 1.957 -18.062 1.00 90.88 92 LEU A O 1
ATOM 717 N N . THR A 1 93 ? 12.351 1.119 -17.372 1.00 91.06 93 THR A N 1
ATOM 718 C CA . THR A 1 93 ? 11.768 -0.086 -16.770 1.00 91.06 93 THR A CA 1
ATOM 719 C C . THR A 1 93 ? 11.795 0.060 -15.254 1.00 91.06 93 THR A C 1
ATOM 721 O O . THR A 1 93 ? 12.862 0.234 -14.671 1.00 91.06 93 THR A O 1
ATOM 724 N N . VAL A 1 94 ? 10.635 -0.029 -14.600 1.00 93.00 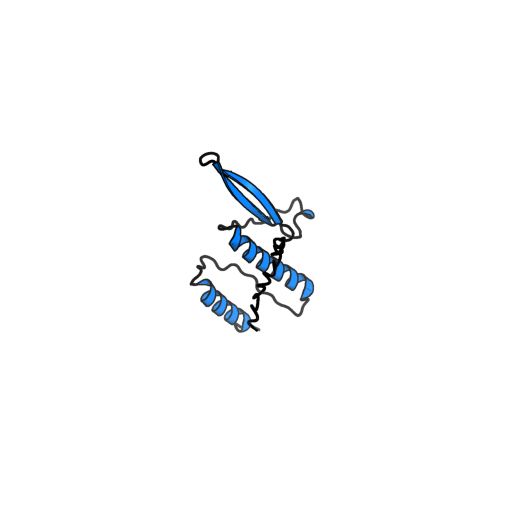94 VAL A N 1
ATOM 725 C CA . VAL A 1 94 ? 10.534 0.040 -13.133 1.00 93.00 94 VAL A CA 1
ATOM 726 C C . VAL A 1 94 ? 10.066 -1.301 -12.585 1.00 93.00 94 VAL A C 1
ATOM 728 O O . VAL A 1 94 ? 9.022 -1.820 -12.986 1.00 93.00 94 VAL A O 1
ATOM 731 N N . LYS A 1 95 ? 10.802 -1.831 -11.608 1.00 92.44 95 LYS A N 1
ATOM 732 C CA . LYS A 1 95 ? 10.377 -2.973 -10.799 1.00 92.44 95 LYS A CA 1
ATOM 733 C C . LYS A 1 95 ? 9.752 -2.471 -9.500 1.00 92.44 95 LYS A C 1
ATOM 735 O O . LYS A 1 95 ? 10.422 -1.850 -8.683 1.00 92.44 95 LYS A O 1
ATOM 740 N N . PHE A 1 96 ? 8.469 -2.761 -9.310 1.00 93.31 96 PHE A N 1
ATOM 741 C CA . PHE A 1 96 ? 7.764 -2.554 -8.046 1.00 93.31 96 PHE A CA 1
ATOM 742 C C . PHE A 1 96 ? 7.307 -3.908 -7.523 1.00 93.31 96 PHE A C 1
ATOM 744 O O . PHE A 1 96 ? 6.702 -4.682 -8.266 1.00 93.31 96 PHE A O 1
ATOM 751 N N . MET A 1 97 ? 7.647 -4.225 -6.278 1.00 91.25 97 MET A N 1
ATOM 752 C CA . MET A 1 97 ? 7.383 -5.539 -5.707 1.00 91.25 97 MET A CA 1
ATOM 753 C C . MET A 1 97 ? 7.090 -5.462 -4.215 1.00 91.25 97 MET A C 1
ATOM 755 O O . MET A 1 97 ? 7.596 -4.589 -3.513 1.00 91.25 97 MET A O 1
ATOM 759 N N . ILE A 1 98 ? 6.279 -6.408 -3.756 1.00 89.88 98 ILE A N 1
ATOM 760 C CA . ILE A 1 98 ? 6.041 -6.682 -2.343 1.00 89.88 98 ILE A CA 1
ATOM 761 C C . ILE A 1 98 ? 6.957 -7.847 -1.969 1.00 89.88 98 ILE A C 1
ATOM 763 O O . ILE A 1 98 ? 7.049 -8.820 -2.716 1.00 89.88 98 ILE A O 1
ATOM 767 N N . ILE A 1 99 ? 7.666 -7.718 -0.849 1.00 90.88 99 ILE A N 1
ATOM 768 C CA . ILE A 1 99 ? 8.502 -8.789 -0.305 1.00 90.88 99 ILE A CA 1
ATOM 769 C C . ILE A 1 99 ? 7.768 -9.358 0.896 1.00 90.88 99 ILE A C 1
ATOM 771 O O . ILE A 1 99 ? 7.659 -8.704 1.936 1.00 90.88 99 ILE A O 1
ATOM 775 N N . ASP A 1 100 ? 7.266 -10.572 0.727 1.00 90.00 100 ASP A N 1
ATOM 776 C CA . ASP A 1 100 ? 6.508 -11.253 1.761 1.00 90.00 100 ASP A CA 1
ATOM 777 C C . ASP A 1 100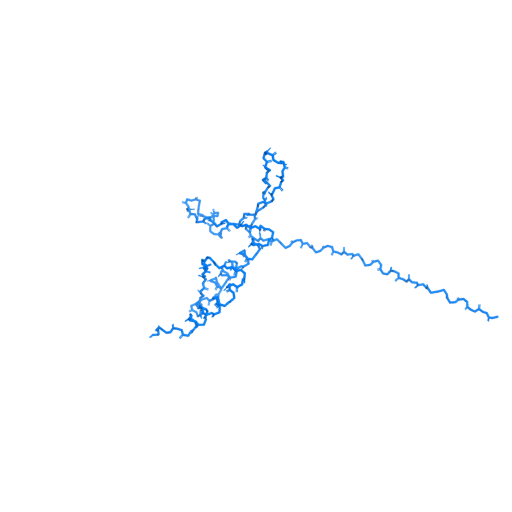 ? 7.385 -11.571 2.975 1.00 90.00 100 ASP A C 1
ATOM 779 O O . ASP A 1 100 ? 8.584 -11.829 2.863 1.00 90.00 100 ASP A O 1
ATOM 783 N N . GLU A 1 101 ? 6.767 -11.508 4.156 1.00 89.56 101 GLU A N 1
ATOM 784 C CA . GLU A 1 101 ? 7.374 -11.841 5.453 1.00 89.56 101 GLU A CA 1
ATOM 785 C C . GLU A 1 101 ? 8.641 -11.044 5.826 1.00 89.56 101 GLU A C 1
ATOM 787 O O . GLU A 1 101 ? 9.329 -11.364 6.805 1.00 89.56 101 GLU A O 1
ATOM 792 N N . ALA A 1 102 ? 8.944 -9.967 5.095 1.00 90.31 102 ALA A N 1
ATOM 793 C CA . ALA A 1 102 ? 10.046 -9.079 5.422 1.00 90.31 102 ALA A CA 1
ATOM 794 C C . ALA A 1 102 ? 9.831 -8.427 6.796 1.00 90.31 102 ALA A C 1
ATOM 796 O O . ALA A 1 102 ? 8.759 -7.918 7.127 1.00 90.31 102 ALA A O 1
ATOM 797 N N . LYS A 1 103 ? 10.893 -8.405 7.600 1.00 90.81 103 LYS A N 1
ATOM 798 C CA . LYS A 1 103 ? 10.951 -7.713 8.892 1.00 90.81 103 LYS A CA 1
ATOM 799 C C . LYS A 1 103 ? 11.938 -6.561 8.781 1.00 90.81 103 LYS A C 1
ATOM 801 O O . LYS A 1 103 ? 12.773 -6.547 7.880 1.00 90.81 103 LYS A O 1
ATOM 806 N N . HIS A 1 104 ? 11.916 -5.638 9.740 1.00 88.00 104 HIS A N 1
ATOM 807 C CA . HIS A 1 104 ? 12.819 -4.479 9.749 1.00 88.00 104 HIS A CA 1
ATOM 808 C C . HIS A 1 104 ? 14.299 -4.861 9.528 1.00 88.00 104 HIS A C 1
ATOM 810 O O . HIS A 1 104 ? 14.990 -4.225 8.741 1.00 88.00 104 HIS A O 1
ATOM 816 N N . ALA A 1 105 ? 14.762 -5.955 10.146 1.00 93.94 105 ALA A N 1
ATOM 817 C CA . ALA A 1 105 ? 16.140 -6.435 10.011 1.00 93.94 105 ALA A CA 1
ATOM 818 C C . ALA A 1 105 ? 16.450 -7.140 8.673 1.00 93.94 105 ALA A C 1
ATOM 820 O O . ALA A 1 105 ? 17.608 -7.183 8.268 1.00 93.94 105 ALA A O 1
ATOM 821 N N . THR A 1 106 ? 15.448 -7.709 7.992 1.00 95.38 106 THR A N 1
ATOM 822 C CA . THR A 1 106 ? 15.651 -8.477 6.748 1.00 95.38 106 THR A CA 1
ATOM 823 C C . THR A 1 106 ? 15.320 -7.679 5.492 1.00 95.38 106 THR A C 1
ATOM 825 O O . THR A 1 106 ? 15.840 -7.989 4.426 1.00 95.38 106 THR A O 1
ATOM 828 N N . ALA A 1 107 ? 14.527 -6.610 5.605 1.00 91.31 107 ALA A N 1
ATOM 829 C CA . ALA A 1 107 ? 14.095 -5.806 4.467 1.00 91.31 107 ALA A CA 1
ATOM 830 C C . ALA A 1 107 ? 15.279 -5.266 3.647 1.00 91.31 107 ALA A C 1
ATOM 832 O O . ALA A 1 107 ? 15.287 -5.397 2.424 1.00 91.31 107 ALA A O 1
ATOM 833 N N . PHE A 1 108 ? 16.308 -4.716 4.302 1.00 93.06 108 PHE A N 1
ATOM 834 C CA . PHE A 1 108 ? 17.478 -4.168 3.609 1.00 93.06 108 PHE A CA 1
ATOM 835 C C . PHE A 1 108 ? 18.290 -5.229 2.845 1.00 93.06 108 PHE A C 1
ATOM 837 O O . PHE A 1 108 ? 18.434 -5.091 1.630 1.00 93.06 108 PHE A O 1
ATOM 844 N N . PRO A 1 109 ? 18.800 -6.307 3.477 1.00 95.94 109 PRO A N 1
ATOM 845 C CA . PRO A 1 109 ? 19.580 -7.299 2.739 1.00 95.94 109 PRO A CA 1
ATOM 846 C C . PRO A 1 109 ? 18.763 -7.992 1.636 1.00 95.94 109 PRO A C 1
ATOM 848 O O . PRO A 1 109 ? 19.299 -8.242 0.558 1.00 95.94 109 PRO A O 1
ATOM 851 N N . THR A 1 110 ? 17.468 -8.250 1.851 1.00 95.38 110 THR A N 1
ATOM 852 C CA . THR A 1 110 ? 16.615 -8.878 0.831 1.00 95.38 110 THR A CA 1
ATOM 853 C C . THR A 1 110 ? 16.367 -7.953 -0.365 1.00 95.38 110 THR A C 1
ATOM 855 O O . THR A 1 110 ? 16.534 -8.390 -1.503 1.00 95.38 110 THR A O 1
ATOM 858 N N . THR A 1 111 ? 16.030 -6.677 -0.133 1.00 93.88 111 THR A N 1
ATOM 859 C CA . THR A 1 111 ? 15.839 -5.692 -1.217 1.00 93.88 111 THR A CA 1
ATOM 860 C C . THR A 1 111 ? 17.125 -5.433 -1.997 1.00 93.88 111 THR A C 1
ATOM 862 O O . THR A 1 111 ? 17.071 -5.314 -3.218 1.00 93.88 111 THR A O 1
ATOM 865 N N . LEU A 1 112 ? 18.283 -5.400 -1.328 1.00 94.62 112 LEU A N 1
ATOM 866 C CA . LEU A 1 112 ? 19.580 -5.229 -1.987 1.00 94.62 112 LEU A CA 1
ATOM 867 C C . LEU A 1 112 ? 19.885 -6.387 -2.944 1.00 94.62 112 LEU A C 1
ATOM 869 O O . LEU A 1 112 ? 20.221 -6.148 -4.102 1.00 94.62 112 LEU A O 1
ATOM 873 N N . ILE A 1 113 ? 19.753 -7.633 -2.477 1.00 94.31 113 ILE A N 1
ATOM 874 C CA . ILE A 1 113 ? 20.046 -8.818 -3.295 1.00 94.31 113 ILE A CA 1
ATOM 875 C C . ILE A 1 113 ? 19.085 -8.897 -4.483 1.00 94.31 113 ILE A C 1
ATOM 877 O O . ILE A 1 113 ? 19.539 -9.047 -5.612 1.00 94.31 113 ILE A O 1
ATOM 881 N N . GLN A 1 114 ? 17.778 -8.736 -4.253 1.00 93.62 114 GLN A N 1
ATOM 882 C CA . GLN A 1 114 ? 16.783 -8.768 -5.332 1.00 93.62 114 GLN A CA 1
ATOM 883 C C . GLN A 1 114 ? 16.947 -7.599 -6.313 1.00 93.62 114 GLN A C 1
ATOM 885 O O . GLN A 1 114 ? 16.720 -7.761 -7.508 1.00 93.62 114 GLN A O 1
ATOM 890 N N . GLY A 1 115 ? 17.364 -6.426 -5.832 1.00 93.56 115 GLY A N 1
ATOM 891 C CA . GLY A 1 115 ? 17.650 -5.272 -6.681 1.00 93.56 115 GLY A CA 1
ATOM 892 C C . GLY A 1 115 ? 18.870 -5.489 -7.576 1.00 93.56 115 GLY A C 1
ATOM 893 O O . GLY A 1 115 ? 18.815 -5.182 -8.765 1.00 93.56 115 GLY A O 1
ATOM 894 N N . LEU A 1 116 ? 19.954 -6.050 -7.031 1.00 94.88 116 LEU A N 1
ATOM 895 C CA . LEU A 1 116 ? 21.142 -6.409 -7.810 1.00 94.88 116 LEU A CA 1
ATOM 896 C C . LEU A 1 116 ? 20.847 -7.534 -8.805 1.00 94.88 116 LEU A C 1
ATOM 898 O O . LEU A 1 116 ? 21.284 -7.450 -9.950 1.00 94.88 116 LEU A O 1
ATOM 902 N N . ASP A 1 117 ? 20.079 -8.542 -8.392 1.00 93.19 117 ASP A N 1
ATOM 903 C CA . ASP A 1 117 ? 19.615 -9.613 -9.274 1.00 93.19 117 ASP A CA 1
ATOM 904 C C . ASP A 1 117 ? 18.751 -9.061 -10.411 1.00 93.19 117 ASP A C 1
ATOM 906 O O . ASP A 1 117 ? 18.961 -9.398 -11.564 1.00 93.19 117 ASP A O 1
ATOM 910 N N . TRP A 1 118 ? 17.853 -8.114 -10.149 1.00 93.38 118 TRP A N 1
ATOM 911 C CA . TRP A 1 118 ? 17.088 -7.483 -11.224 1.00 93.38 118 TRP A CA 1
ATOM 912 C C . TRP A 1 118 ? 17.955 -6.621 -12.162 1.00 93.38 118 TRP A C 1
ATOM 914 O O . TRP A 1 118 ? 17.725 -6.606 -13.370 1.00 93.38 118 TRP A O 1
ATOM 924 N N . LEU A 1 119 ? 18.954 -5.911 -11.628 1.00 92.31 119 LEU A N 1
ATOM 925 C CA . LEU A 1 119 ? 19.819 -5.026 -12.414 1.00 92.31 119 LEU A CA 1
ATOM 926 C C . LEU A 1 119 ? 20.831 -5.793 -13.286 1.00 92.31 119 LEU A C 1
ATOM 928 O O . LEU A 1 119 ? 21.167 -5.333 -14.379 1.00 92.31 119 LEU A O 1
ATOM 932 N N . TYR A 1 120 ? 21.328 -6.937 -12.805 1.00 92.81 120 TYR A N 1
ATOM 933 C CA . TYR A 1 120 ? 22.418 -7.694 -13.435 1.00 92.81 120 TYR A CA 1
ATOM 934 C C . TYR A 1 120 ? 22.053 -9.130 -13.846 1.00 92.81 120 TYR A C 1
ATOM 936 O O . TYR A 1 120 ? 22.791 -9.738 -14.623 1.00 92.81 120 TYR A O 1
ATOM 944 N N . GLY A 1 121 ? 20.951 -9.684 -13.346 1.00 79.50 121 GLY A N 1
ATOM 945 C CA . GLY A 1 121 ? 20.467 -11.036 -13.630 1.00 79.50 121 GLY A CA 1
ATOM 946 C C . GLY A 1 121 ? 19.894 -11.132 -15.039 1.00 79.50 121 GLY A C 1
ATOM 947 O O . GLY A 1 121 ? 18.741 -10.802 -15.299 1.00 79.50 121 GLY A O 1
ATOM 948 N N . LEU A 1 122 ? 20.742 -11.559 -15.973 1.00 61.06 122 LEU A N 1
ATOM 949 C CA . LEU A 1 122 ? 20.403 -11.809 -17.377 1.00 61.06 122 LEU A CA 1
ATOM 950 C C . LEU A 1 122 ? 19.475 -13.044 -17.503 1.00 61.06 122 LEU A C 1
ATOM 952 O O . LEU A 1 122 ? 19.616 -13.995 -16.734 1.00 61.06 122 LEU A O 1
ATOM 956 N N . PRO A 1 123 ? 18.546 -13.054 -18.479 1.00 54.62 123 PRO A N 1
ATOM 957 C CA . PRO A 1 123 ? 18.912 -13.081 -19.891 1.00 54.62 123 PRO A CA 1
ATOM 958 C C . PRO A 1 123 ? 18.495 -11.809 -20.634 1.00 54.62 123 PRO A C 1
ATOM 960 O O . PRO A 1 123 ? 17.351 -11.370 -20.548 1.00 54.62 123 PRO A O 1
ATOM 963 N N . ARG A 1 124 ? 19.445 -11.251 -21.389 1.00 58.09 124 ARG A N 1
ATOM 964 C CA . ARG A 1 124 ? 19.143 -10.447 -22.579 1.00 58.09 124 ARG A CA 1
ATOM 965 C C . ARG A 1 124 ? 18.877 -11.384 -23.745 1.00 58.09 124 ARG A C 1
ATOM 967 O O . ARG A 1 124 ? 19.592 -12.410 -23.811 1.00 58.09 124 ARG A O 1
#

InterPro domains:
  IPR000801 Esterase-like [PF00756] (36-88)
  IPR029058 Alpha/Beta hydrolase fold [G3DSA:3.40.50.1820] (16-88)
  IPR029058 Alpha/Beta hydrolase fold [SSF53474] (20-81)